Protein AF-A0A941FHA6-F1 (afdb_monomer_lite)

Secondary structure (DSSP, 8-state):
--HHHHHHHHHHHHHHHHS-HHHHTTBPPEEEEETTEEEEPP-B------HHHHHHHHHHHHHHHHTT-EETT-SGGGEEE-TTS-EEES--TTEESSTTSTTGGGT-

Organism: NCBI:txid450367

Radius of gyration: 13.4 Å; chains: 1; bounding box: 34×25×35 Å

Foldseek 3Di:
DDPLVLLLQLLVLVCLVPFDPQLNVQAADFPDDDNRHTHGDDFALPQDPDPVSVVLQVVNQVSCVVRQKHQPPRDSNQWGQDPVRHIHGNGRSCIDRDCVRSNVVVVD

Sequence (108 aa):
MSQVGLISNANEAYIYNNCNEEVKKFLCPVKESGAGWIIMKKVDTKVPFAIKEYTKLIKLELKFLRHGIIPIDLRLDNVGYNENDEMVVIDYGLFTMDLKSPVLRWFV

pLDDT: mean 90.74, std 10.56, range [50.31, 98.06]

InterPro domains:
  IPR011009 Protein kinase-like domain superfamily [SSF56112] (34-98)

Structure (mmCIF, N/CA/C/O backbone):
data_AF-A0A941FHA6-F1
#
_entry.id   AF-A0A941FHA6-F1
#
loop_
_atom_site.group_PDB
_atom_site.id
_atom_site.type_symbol
_atom_site.label_atom_id
_atom_site.label_alt_id
_atom_site.label_comp_id
_atom_site.label_asym_id
_atom_site.label_entity_id
_atom_site.label_seq_id
_atom_site.pdbx_PDB_ins_code
_atom_site.Cartn_x
_atom_site.Cartn_y
_atom_site.Cartn_z
_atom_site.occupancy
_atom_site.B_iso_or_equiv
_atom_site.auth_seq_id
_atom_site.auth_comp_id
_atom_site.auth_asym_id
_atom_site.auth_atom_id
_atom_site.pdbx_PDB_model_num
ATOM 1 N N . MET A 1 1 ? -2.302 11.087 -19.520 1.00 59.19 1 MET A N 1
ATOM 2 C CA . MET A 1 1 ? -1.513 10.699 -18.329 1.00 59.19 1 MET A CA 1
ATOM 3 C C . MET A 1 1 ? -0.222 11.496 -18.324 1.00 59.19 1 MET A C 1
ATOM 5 O O . MET A 1 1 ? 0.339 11.694 -19.394 1.00 59.19 1 MET A O 1
ATOM 9 N N . SER A 1 2 ? 0.221 11.982 -17.163 1.00 84.38 2 SER A N 1
ATOM 10 C CA . SER A 1 2 ? 1.548 12.593 -17.016 1.00 84.38 2 SER A CA 1
ATOM 11 C C . SER A 1 2 ? 2.633 11.508 -17.006 1.00 84.38 2 SER A C 1
ATOM 13 O O . SER A 1 2 ? 2.351 10.357 -16.668 1.00 84.38 2 SER A O 1
ATOM 15 N N . GLN A 1 3 ? 3.876 11.861 -17.350 1.00 85.19 3 GLN A N 1
ATOM 16 C CA . GLN A 1 3 ? 5.017 10.936 -17.245 1.00 85.19 3 GLN A CA 1
ATOM 17 C C . GLN A 1 3 ? 5.180 10.394 -15.817 1.00 85.19 3 GLN A C 1
ATOM 19 O O . GLN A 1 3 ? 5.417 9.204 -15.636 1.00 85.19 3 GLN A O 1
ATOM 24 N N . VAL A 1 4 ? 4.959 11.248 -14.812 1.00 83.75 4 VAL A N 1
ATOM 25 C CA . VAL A 1 4 ? 4.998 10.873 -13.391 1.00 83.75 4 VAL A CA 1
ATOM 26 C C . VAL A 1 4 ? 3.965 9.792 -13.069 1.00 83.75 4 VAL A C 1
ATOM 28 O O . VAL A 1 4 ? 4.305 8.801 -12.434 1.00 83.75 4 VAL A O 1
ATOM 31 N N . GLY A 1 5 ? 2.728 9.924 -13.564 1.00 85.38 5 GLY A N 1
ATOM 32 C CA . GLY A 1 5 ? 1.689 8.914 -13.346 1.00 85.38 5 GLY A CA 1
ATOM 33 C C . GLY A 1 5 ? 2.028 7.559 -13.975 1.00 85.38 5 GLY A C 1
ATOM 34 O O . GLY A 1 5 ? 1.797 6.524 -13.363 1.00 85.38 5 GLY A O 1
ATOM 35 N N . LEU A 1 6 ? 2.637 7.545 -15.167 1.00 87.75 6 LEU A N 1
ATOM 36 C CA . LEU A 1 6 ? 3.075 6.295 -15.804 1.00 87.75 6 LEU A CA 1
ATOM 37 C C . LEU A 1 6 ? 4.188 5.595 -15.011 1.00 87.75 6 LEU A C 1
ATOM 39 O O . LEU A 1 6 ? 4.158 4.376 -14.867 1.00 87.75 6 LEU A O 1
ATOM 43 N N . ILE A 1 7 ? 5.147 6.360 -14.481 1.00 88.31 7 ILE A N 1
ATOM 44 C CA . ILE A 1 7 ? 6.226 5.829 -13.633 1.00 88.31 7 ILE A CA 1
ATOM 45 C C . ILE A 1 7 ? 5.655 5.280 -12.326 1.00 88.31 7 ILE A C 1
ATOM 47 O O . ILE A 1 7 ? 6.032 4.183 -11.921 1.00 88.31 7 ILE A O 1
ATOM 51 N N . SER A 1 8 ? 4.725 6.014 -11.709 1.00 90.50 8 SER A N 1
ATOM 52 C CA . SER A 1 8 ? 4.023 5.596 -10.494 1.00 90.50 8 SER A CA 1
ATOM 53 C C . SER A 1 8 ? 3.347 4.240 -10.699 1.00 90.50 8 SER A C 1
ATOM 55 O O . SER A 1 8 ? 3.668 3.286 -9.999 1.00 90.50 8 SER A O 1
ATOM 57 N N . ASN A 1 9 ? 2.526 4.105 -11.746 1.00 91.31 9 ASN A N 1
ATOM 58 C CA . ASN A 1 9 ? 1.823 2.856 -12.064 1.00 91.31 9 ASN A CA 1
ATOM 59 C C . ASN A 1 9 ? 2.790 1.693 -12.348 1.00 91.31 9 ASN A C 1
ATOM 61 O O . ASN A 1 9 ? 2.570 0.562 -11.914 1.00 91.31 9 ASN A O 1
ATOM 65 N N . ALA A 1 10 ? 3.879 1.958 -13.077 1.00 91.31 10 ALA A N 1
ATOM 66 C CA . ALA A 1 10 ? 4.894 0.944 -13.347 1.00 91.31 10 ALA A CA 1
ATOM 67 C C . ALA A 1 10 ? 5.606 0.500 -12.059 1.00 91.31 10 ALA A C 1
ATOM 69 O O . ALA A 1 10 ? 5.922 -0.681 -11.903 1.00 91.31 10 ALA A O 1
ATOM 70 N N . ASN A 1 11 ? 5.844 1.428 -11.129 1.00 92.62 11 ASN A N 1
ATOM 71 C CA . ASN A 1 11 ? 6.436 1.122 -9.835 1.00 92.62 11 ASN A CA 1
ATOM 72 C C . ASN A 1 11 ? 5.456 0.373 -8.921 1.00 92.62 11 ASN A C 1
ATOM 74 O O . ASN A 1 11 ? 5.882 -0.558 -8.249 1.00 92.62 11 ASN A O 1
ATOM 78 N N . GLU A 1 12 ? 4.152 0.667 -8.958 1.00 94.88 12 GLU A N 1
ATOM 79 C CA . GLU A 1 12 ? 3.140 -0.160 -8.282 1.00 94.88 12 GLU A CA 1
ATOM 80 C C . GLU A 1 12 ? 3.199 -1.605 -8.781 1.00 94.88 12 GLU A C 1
ATOM 82 O O . GLU A 1 12 ? 3.335 -2.541 -7.993 1.00 94.88 12 GLU A O 1
ATOM 87 N N . ALA A 1 13 ? 3.192 -1.803 -10.102 1.00 95.06 13 ALA A N 1
ATOM 88 C CA . ALA A 1 13 ? 3.317 -3.136 -10.676 1.00 95.06 13 ALA A CA 1
ATOM 89 C C . ALA A 1 13 ? 4.645 -3.809 -10.286 1.00 95.06 13 ALA A C 1
ATOM 91 O O . ALA A 1 13 ? 4.673 -5.009 -10.009 1.00 95.06 13 ALA A O 1
ATOM 92 N N . TYR A 1 14 ? 5.747 -3.057 -10.231 1.00 93.88 14 TYR A N 1
ATOM 93 C CA . TYR A 1 14 ? 7.040 -3.575 -9.786 1.00 93.88 14 TYR A CA 1
ATOM 94 C C . TYR A 1 14 ? 7.003 -4.026 -8.320 1.00 93.88 14 TYR A C 1
ATOM 96 O O . TYR A 1 14 ? 7.327 -5.180 -8.035 1.00 93.88 14 TYR A O 1
ATOM 104 N N . ILE A 1 15 ? 6.563 -3.157 -7.406 1.00 94.94 15 ILE A N 1
ATOM 105 C CA . ILE A 1 15 ? 6.462 -3.446 -5.972 1.00 94.94 15 ILE A CA 1
ATOM 106 C C . ILE A 1 15 ? 5.535 -4.638 -5.737 1.00 94.94 15 ILE A C 1
ATOM 108 O O . ILE A 1 15 ? 5.923 -5.574 -5.042 1.00 94.94 15 ILE A O 1
ATOM 112 N N . TYR A 1 16 ? 4.351 -4.660 -6.354 1.00 95.88 16 TYR A N 1
ATOM 113 C CA . TYR A 1 16 ? 3.395 -5.757 -6.194 1.00 95.88 16 TYR A CA 1
ATOM 114 C C . TYR A 1 16 ? 3.968 -7.109 -6.634 1.00 95.88 16 TYR A C 1
ATOM 116 O O . TYR A 1 16 ? 3.758 -8.120 -5.967 1.00 95.88 16 TYR A O 1
ATOM 124 N N . ASN A 1 17 ? 4.707 -7.154 -7.743 1.00 93.81 17 ASN A N 1
ATOM 125 C CA . ASN A 1 17 ? 5.225 -8.419 -8.262 1.00 93.81 17 ASN A CA 1
ATOM 126 C C . ASN A 1 17 ? 6.494 -8.902 -7.544 1.00 93.81 17 ASN A C 1
ATOM 128 O O . ASN A 1 17 ? 6.756 -10.102 -7.549 1.00 93.81 17 ASN A O 1
ATOM 132 N N . ASN A 1 18 ? 7.269 -8.005 -6.926 1.00 93.06 18 ASN A N 1
ATOM 133 C CA . ASN A 1 18 ? 8.590 -8.336 -6.376 1.00 93.06 18 ASN A CA 1
ATOM 134 C C . ASN A 1 18 ? 8.667 -8.287 -4.842 1.00 93.06 18 ASN A C 1
ATOM 136 O O . ASN A 1 18 ? 9.648 -8.766 -4.274 1.00 93.06 18 ASN A O 1
ATOM 140 N N . CYS A 1 19 ? 7.672 -7.723 -4.151 1.00 94.06 19 CYS A N 1
ATOM 141 C CA . CYS A 1 19 ? 7.676 -7.690 -2.692 1.00 94.06 19 CYS A CA 1
ATOM 142 C C . CYS A 1 19 ? 7.448 -9.079 -2.072 1.00 94.06 19 CYS A C 1
ATOM 144 O O . CYS A 1 19 ? 6.879 -9.986 -2.681 1.00 94.06 19 CYS A O 1
ATOM 146 N N . ASN A 1 20 ? 7.890 -9.230 -0.823 1.00 93.81 20 ASN A N 1
ATOM 147 C CA . ASN A 1 20 ? 7.684 -10.446 -0.041 1.00 93.81 20 ASN A CA 1
ATOM 148 C C . ASN A 1 20 ? 6.176 -10.727 0.163 1.00 93.81 20 ASN A C 1
ATOM 150 O O . ASN A 1 20 ? 5.407 -9.811 0.444 1.00 93.81 20 ASN A O 1
ATOM 154 N N . GLU A 1 21 ? 5.742 -11.987 0.084 1.00 93.69 21 GLU A N 1
ATOM 155 C CA . GLU A 1 21 ? 4.330 -12.365 0.279 1.00 93.69 21 GLU A CA 1
ATOM 156 C C . GLU A 1 21 ? 3.760 -11.923 1.643 1.00 93.69 21 GLU A C 1
ATOM 158 O O . GLU A 1 21 ? 2.597 -11.523 1.741 1.00 93.69 21 GLU A O 1
ATOM 163 N N . GLU A 1 22 ? 4.582 -11.896 2.699 1.00 93.81 22 GLU A N 1
ATOM 164 C CA . GLU A 1 22 ? 4.177 -11.409 4.021 1.00 93.81 22 GLU A CA 1
ATOM 165 C C . GLU A 1 22 ? 3.838 -9.919 4.035 1.00 93.81 22 GLU A C 1
ATOM 167 O O . GLU A 1 22 ? 3.004 -9.502 4.842 1.00 93.81 22 GLU A O 1
ATOM 172 N N . VAL A 1 23 ? 4.469 -9.121 3.167 1.00 94.44 23 VAL A N 1
ATOM 173 C CA . VAL A 1 23 ? 4.183 -7.688 3.047 1.00 94.44 23 VAL A CA 1
ATOM 174 C C . VAL A 1 23 ? 3.142 -7.405 1.962 1.00 94.44 23 VAL A C 1
ATOM 176 O O . VAL A 1 23 ? 2.343 -6.483 2.108 1.00 94.44 23 VAL A O 1
ATOM 179 N N . LYS A 1 24 ? 3.066 -8.250 0.926 1.00 95.94 24 LYS A N 1
ATOM 180 C CA . LYS A 1 24 ? 2.105 -8.142 -0.181 1.00 95.94 24 LYS A CA 1
ATOM 181 C C . LYS A 1 24 ? 0.654 -8.122 0.286 1.00 95.94 24 LYS A C 1
ATOM 183 O O . LYS A 1 24 ? -0.141 -7.365 -0.255 1.00 95.94 24 LYS A O 1
ATOM 188 N N . LYS A 1 25 ? 0.315 -8.879 1.336 1.00 95.06 25 LYS A N 1
ATOM 189 C CA . LYS A 1 25 ? -1.035 -8.878 1.936 1.00 95.06 25 LYS A CA 1
ATOM 190 C C . LYS A 1 25 ? -1.481 -7.519 2.494 1.00 95.06 25 LYS A C 1
ATOM 192 O O . LYS A 1 25 ? -2.665 -7.328 2.745 1.00 95.06 25 LYS A O 1
ATOM 197 N N . PHE A 1 26 ? -0.542 -6.599 2.721 1.00 96.94 26 PHE A N 1
ATOM 198 C CA . PHE A 1 26 ? -0.817 -5.234 3.167 1.00 96.94 26 PHE A CA 1
ATOM 199 C C . PHE A 1 26 ? -0.957 -4.238 2.011 1.00 96.94 26 PHE A C 1
ATOM 201 O O . PHE A 1 26 ? -1.286 -3.077 2.245 1.00 96.94 26 PHE A O 1
ATOM 208 N N . LEU A 1 27 ? -0.715 -4.670 0.774 1.00 97.44 27 LEU A N 1
ATOM 209 C CA . LEU A 1 27 ? -1.082 -3.924 -0.422 1.00 97.44 27 LEU A CA 1
ATOM 210 C C . LEU A 1 27 ? -2.550 -4.202 -0.747 1.00 97.44 27 LEU A C 1
ATOM 212 O O . LEU A 1 27 ? -3.087 -5.264 -0.421 1.00 97.44 27 LEU A O 1
ATOM 216 N N . CYS A 1 28 ? -3.207 -3.248 -1.399 1.00 97.19 28 CYS A N 1
ATOM 217 C CA . CYS A 1 28 ? -4.569 -3.435 -1.868 1.00 97.19 28 CYS A CA 1
ATOM 218 C C . CYS A 1 28 ? -4.647 -4.703 -2.740 1.00 97.19 28 CYS A C 1
ATOM 220 O O . CYS A 1 28 ? -3.825 -4.863 -3.652 1.00 97.19 28 CYS A O 1
ATOM 222 N N . PRO A 1 29 ? -5.601 -5.619 -2.479 1.00 94.88 29 PRO A N 1
ATOM 223 C CA . PRO A 1 29 ? -5.675 -6.876 -3.209 1.00 94.88 29 PRO A CA 1
ATOM 224 C C . PRO A 1 29 ? -5.777 -6.649 -4.718 1.00 94.88 29 PRO A C 1
ATOM 226 O O . PRO A 1 29 ? -6.618 -5.880 -5.173 1.00 94.88 29 PRO A O 1
ATOM 229 N N . VAL A 1 30 ? -4.971 -7.352 -5.508 1.00 95.44 30 VAL A N 1
ATOM 230 C CA . VAL A 1 30 ? -4.988 -7.257 -6.974 1.00 95.44 30 VAL A CA 1
ATOM 231 C C . VAL A 1 30 ? -5.921 -8.320 -7.554 1.00 95.44 30 VAL A C 1
ATOM 233 O O . VAL A 1 30 ? -5.896 -9.478 -7.143 1.00 95.44 30 VAL A O 1
ATOM 236 N N . LYS A 1 31 ? -6.786 -7.908 -8.485 1.00 95.38 31 LYS A N 1
ATOM 237 C CA . LYS A 1 31 ? -7.679 -8.780 -9.265 1.00 95.38 31 LYS A CA 1
ATOM 238 C C . LYS A 1 31 ? -6.977 -9.363 -10.485 1.00 95.38 31 LYS A C 1
ATOM 240 O O . LYS A 1 31 ? -7.209 -10.518 -10.817 1.00 95.38 31 LYS A O 1
ATOM 245 N N . GLU A 1 32 ? -6.164 -8.551 -11.151 1.00 95.44 32 GLU A N 1
ATOM 246 C CA . GLU A 1 32 ? -5.499 -8.899 -12.404 1.00 95.44 32 GLU A CA 1
ATOM 247 C C . GLU A 1 32 ? -4.183 -8.129 -12.516 1.00 95.44 32 GLU A C 1
ATOM 249 O O . GLU A 1 32 ? -4.093 -6.982 -12.077 1.00 95.44 32 GLU A O 1
ATOM 254 N N . SER A 1 33 ? -3.158 -8.743 -13.095 1.00 92.81 33 SER A N 1
ATOM 255 C CA . SER A 1 33 ? -1.880 -8.093 -13.369 1.00 92.81 33 SER A CA 1
ATOM 256 C C . SER A 1 33 ? -1.353 -8.495 -14.740 1.00 92.81 33 SER A C 1
ATOM 258 O O . SER A 1 33 ? -1.636 -9.582 -15.245 1.00 92.81 33 SER A O 1
ATOM 260 N N . GLY A 1 34 ? -0.565 -7.608 -15.339 1.00 88.62 34 GLY A N 1
ATOM 261 C CA . GLY A 1 34 ? 0.129 -7.855 -16.595 1.00 88.62 34 GLY A CA 1
ATOM 262 C C . GLY A 1 34 ? 1.520 -7.233 -16.598 1.00 88.62 34 GLY A C 1
ATOM 263 O O . GLY A 1 34 ? 2.040 -6.795 -15.569 1.00 88.62 34 GLY A O 1
ATOM 264 N N . ALA A 1 35 ? 2.149 -7.191 -17.772 1.00 84.62 35 ALA A N 1
ATOM 265 C CA . ALA A 1 35 ? 3.480 -6.613 -17.926 1.00 84.62 35 ALA A CA 1
ATOM 266 C C . ALA A 1 35 ? 3.452 -5.090 -17.683 1.00 84.62 35 ALA A C 1
ATOM 268 O O . ALA A 1 35 ? 3.139 -4.312 -18.581 1.00 84.62 35 ALA A O 1
ATOM 269 N N . GLY A 1 36 ? 3.785 -4.677 -16.456 1.00 83.69 36 GLY A N 1
ATOM 270 C CA . GLY A 1 36 ? 3.904 -3.270 -16.057 1.00 83.69 36 GLY A CA 1
ATOM 271 C C . GLY A 1 36 ? 2.609 -2.606 -15.578 1.00 83.69 36 GLY A C 1
ATOM 272 O O . GLY A 1 36 ? 2.588 -1.387 -15.438 1.00 83.69 36 GLY A O 1
ATOM 273 N N . TRP A 1 37 ? 1.545 -3.371 -15.320 1.00 88.94 37 TRP A N 1
ATOM 274 C CA . TRP A 1 37 ? 0.289 -2.841 -14.778 1.00 88.94 37 TRP A CA 1
ATOM 275 C C . TRP A 1 37 ? -0.396 -3.838 -13.838 1.00 88.94 37 TRP A C 1
ATOM 277 O O . TRP A 1 37 ? -0.181 -5.050 -13.923 1.00 88.94 37 TRP A O 1
ATOM 287 N N . ILE A 1 38 ? -1.245 -3.314 -12.955 1.00 95.75 38 ILE A N 1
ATOM 288 C CA . ILE A 1 38 ? -2.096 -4.076 -12.036 1.00 95.75 38 ILE A CA 1
ATOM 289 C C . ILE A 1 38 ? -3.501 -3.462 -11.986 1.00 95.75 38 ILE A C 1
ATOM 291 O O . ILE A 1 38 ? -3.673 -2.261 -12.181 1.00 95.75 38 ILE A O 1
ATOM 295 N N . ILE A 1 39 ? -4.510 -4.286 -11.718 1.00 95.50 39 ILE A N 1
ATOM 296 C CA . ILE A 1 39 ? -5.897 -3.886 -11.465 1.00 95.50 39 ILE A CA 1
ATOM 297 C C . ILE A 1 39 ? -6.249 -4.319 -10.046 1.00 95.50 39 ILE A C 1
ATOM 299 O O . ILE A 1 39 ? -6.296 -5.510 -9.743 1.00 95.50 39 ILE A O 1
ATOM 303 N N . MET A 1 40 ? -6.528 -3.357 -9.171 1.00 95.50 40 MET A N 1
ATOM 304 C CA . MET A 1 40 ? -6.835 -3.612 -7.762 1.00 95.50 40 MET A CA 1
ATOM 305 C C . MET A 1 40 ? -8.328 -3.895 -7.518 1.00 95.50 40 MET A C 1
ATOM 307 O O . MET A 1 40 ? -9.211 -3.495 -8.285 1.00 95.50 40 MET A O 1
ATOM 311 N N . LYS A 1 41 ? -8.643 -4.588 -6.420 1.00 95.62 41 LYS A N 1
ATOM 312 C CA . LYS A 1 41 ? -9.995 -4.656 -5.865 1.00 95.62 41 LYS A CA 1
ATOM 313 C C . LYS A 1 41 ? -10.384 -3.272 -5.349 1.00 95.62 41 LYS A C 1
ATOM 315 O O . LYS A 1 41 ? -9.560 -2.519 -4.844 1.00 95.62 41 LYS A O 1
ATOM 320 N N . LYS A 1 42 ? -11.674 -2.951 -5.445 1.00 93.00 42 LYS A N 1
ATOM 321 C CA . LYS A 1 42 ? -12.212 -1.765 -4.785 1.00 93.00 42 LYS A CA 1
ATOM 322 C C . LYS A 1 42 ? -12.306 -2.053 -3.287 1.00 93.00 42 LYS A C 1
ATOM 324 O O . LYS A 1 42 ? -12.861 -3.083 -2.914 1.00 93.00 42 LYS A O 1
ATOM 329 N N . VAL A 1 43 ? -11.770 -1.153 -2.475 1.00 94.69 43 VAL A N 1
ATOM 330 C CA . VAL A 1 43 ? -11.785 -1.210 -1.006 1.00 94.69 43 VAL A CA 1
ATOM 331 C C . VAL A 1 43 ? -12.513 0.012 -0.447 1.00 94.69 43 VAL A C 1
ATOM 333 O O . VAL A 1 43 ? -12.778 0.960 -1.193 1.00 94.69 43 VAL A O 1
ATOM 336 N N . ASP A 1 44 ? -12.865 -0.006 0.840 1.00 94.25 44 ASP A N 1
ATOM 337 C CA . ASP A 1 44 ? -13.424 1.182 1.489 1.00 94.25 44 ASP A CA 1
ATOM 338 C C . ASP A 1 44 ? -12.303 2.178 1.800 1.00 94.25 44 ASP A C 1
ATOM 340 O O . ASP A 1 44 ? -11.398 1.893 2.579 1.00 94.25 44 ASP A O 1
ATOM 344 N N . THR A 1 45 ? -12.347 3.350 1.174 1.00 93.00 45 THR A N 1
ATOM 345 C CA . THR A 1 45 ? -11.330 4.399 1.329 1.00 93.00 45 THR A CA 1
ATOM 346 C C . THR A 1 45 ? -11.726 5.453 2.362 1.00 93.00 45 THR A C 1
ATOM 348 O O . THR A 1 45 ? -11.033 6.455 2.516 1.00 93.00 45 THR A O 1
ATOM 351 N N . LYS A 1 46 ? -12.851 5.280 3.072 1.00 92.56 46 LYS A N 1
ATOM 352 C CA . LYS A 1 46 ? -13.290 6.209 4.123 1.00 92.56 46 LYS A CA 1
ATOM 353 C C . LYS A 1 46 ? -12.562 5.929 5.435 1.00 92.56 46 LYS A C 1
ATOM 355 O O . LYS A 1 46 ? -13.164 5.496 6.416 1.00 92.56 46 LYS A O 1
ATOM 360 N N . VAL A 1 47 ? -11.262 6.201 5.462 1.00 94.62 47 VAL A N 1
ATOM 361 C CA . VAL A 1 47 ? -10.458 6.078 6.681 1.00 94.62 47 VAL A CA 1
ATOM 362 C C . VAL A 1 47 ? -10.621 7.350 7.523 1.00 94.62 47 VAL A C 1
ATOM 364 O O . VAL A 1 47 ? -10.317 8.444 7.046 1.00 94.62 47 VAL A O 1
ATOM 367 N N . PRO A 1 48 ? -11.130 7.262 8.765 1.00 94.44 48 PRO A N 1
ATOM 368 C CA . PRO A 1 48 ? -11.332 8.445 9.590 1.00 94.44 48 PRO A CA 1
ATOM 369 C C . PRO A 1 48 ? -9.996 9.016 10.081 1.00 94.44 48 PRO A C 1
ATOM 371 O O . PRO A 1 48 ? -9.084 8.283 10.457 1.00 94.44 48 PRO A O 1
ATOM 374 N N . PHE A 1 49 ? -9.905 10.341 10.181 1.00 94.44 49 PHE A N 1
ATOM 375 C CA . PHE A 1 49 ? -8.763 11.027 10.794 1.00 94.44 49 PHE A CA 1
ATOM 376 C C . PHE A 1 49 ? -8.819 10.915 12.325 1.00 94.44 49 PHE A C 1
ATOM 378 O O . PHE A 1 49 ? -9.155 11.863 13.032 1.00 94.44 49 PHE A O 1
ATOM 385 N N . ALA A 1 50 ? -8.527 9.723 12.848 1.00 95.56 50 ALA A N 1
ATOM 386 C CA . ALA A 1 50 ? -8.541 9.418 14.275 1.00 95.56 50 ALA A CA 1
ATOM 387 C C . ALA A 1 50 ? -7.189 8.865 14.743 1.00 95.56 50 ALA A C 1
ATOM 389 O O . ALA A 1 50 ? -6.509 8.155 14.008 1.00 95.56 50 ALA A O 1
ATOM 390 N N . ILE A 1 51 ? -6.817 9.117 16.006 1.00 96.12 51 ILE A N 1
ATOM 391 C CA . ILE A 1 51 ? -5.531 8.672 16.587 1.00 96.12 51 ILE A CA 1
ATOM 392 C C . ILE A 1 51 ? -5.312 7.162 16.395 1.00 96.12 51 ILE A C 1
ATOM 394 O O . ILE A 1 51 ? -4.218 6.729 16.038 1.00 96.12 51 ILE A O 1
ATOM 398 N N . LYS A 1 52 ? -6.368 6.354 16.566 1.00 96.44 52 LYS A N 1
ATOM 399 C CA . LYS A 1 52 ? -6.327 4.900 16.339 1.00 96.44 52 LYS A CA 1
ATOM 400 C C . LYS A 1 52 ? -5.848 4.546 14.924 1.00 96.44 52 LYS A C 1
ATOM 402 O O . LYS A 1 52 ? -5.085 3.597 14.766 1.00 96.44 52 LYS A O 1
ATOM 407 N N . GLU A 1 53 ? -6.237 5.320 13.920 1.00 97.38 53 GLU A N 1
ATOM 408 C CA . GLU A 1 53 ? -5.878 5.092 12.518 1.00 97.38 53 GLU A CA 1
ATOM 409 C C . GLU A 1 53 ? -4.407 5.408 12.253 1.00 97.38 53 GLU A C 1
ATOM 411 O O . GLU A 1 53 ? -3.703 4.596 11.658 1.00 97.38 53 GLU A O 1
ATOM 416 N N . TYR A 1 54 ? -3.882 6.485 12.840 1.00 97.00 54 TYR A N 1
ATOM 417 C CA . TYR A 1 54 ? -2.444 6.760 12.810 1.00 97.00 54 TYR A CA 1
ATOM 418 C C . TYR A 1 54 ? -1.619 5.657 13.484 1.00 97.00 54 TYR A C 1
ATOM 420 O O . TYR A 1 54 ? -0.569 5.276 12.972 1.00 97.00 54 TYR A O 1
ATOM 428 N N . THR A 1 55 ? -2.093 5.067 14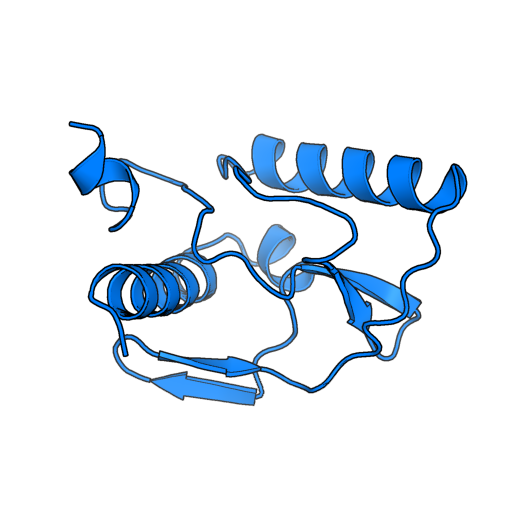.591 1.00 97.19 55 THR A N 1
ATOM 429 C CA . THR A 1 55 ? -1.369 3.935 15.207 1.00 97.19 55 THR A CA 1
ATOM 430 C C . THR A 1 55 ? -1.337 2.694 14.311 1.00 97.19 55 THR A C 1
ATOM 432 O O . THR A 1 55 ? -0.352 1.953 14.329 1.00 97.19 55 THR A O 1
ATOM 435 N N . LYS A 1 56 ? -2.388 2.455 13.511 1.00 97.25 56 LYS A N 1
ATOM 436 C CA . LYS A 1 56 ? -2.400 1.390 12.497 1.00 97.25 56 LYS A CA 1
ATOM 437 C C . LYS A 1 56 ? -1.432 1.719 11.360 1.00 97.25 56 LYS A C 1
ATOM 439 O O . LYS A 1 56 ? -0.658 0.844 10.982 1.00 97.25 56 LYS A O 1
ATOM 444 N N . LEU A 1 57 ? -1.418 2.971 10.903 1.00 97.69 57 LEU A N 1
ATOM 445 C CA . LEU A 1 57 ? -0.525 3.458 9.852 1.00 97.69 57 LEU A CA 1
ATOM 446 C C . LEU A 1 57 ? 0.957 3.306 10.237 1.00 97.69 57 LEU A C 1
ATOM 448 O O . LEU A 1 57 ? 1.727 2.742 9.471 1.00 97.69 57 LEU A O 1
ATOM 452 N N . ILE A 1 58 ? 1.344 3.685 11.459 1.00 97.62 58 ILE A N 1
ATOM 453 C CA . ILE A 1 58 ? 2.723 3.512 11.960 1.00 97.62 58 ILE A CA 1
ATOM 454 C C . ILE A 1 58 ? 3.106 2.024 12.022 1.00 97.62 58 ILE A C 1
ATOM 456 O O . ILE A 1 58 ? 4.203 1.627 11.635 1.00 97.62 58 ILE A O 1
ATOM 460 N N . LYS A 1 59 ? 2.197 1.152 12.483 1.00 97.44 59 LYS A N 1
ATOM 461 C CA . LYS A 1 59 ? 2.446 -0.303 12.477 1.00 97.44 59 LYS A CA 1
ATOM 462 C C . LYS A 1 59 ? 2.611 -0.845 11.058 1.00 97.44 59 LYS A C 1
ATOM 464 O O . LYS A 1 59 ? 3.373 -1.789 10.859 1.00 97.44 59 LYS A O 1
ATOM 469 N N . LEU A 1 60 ? 1.872 -0.292 10.102 1.00 97.3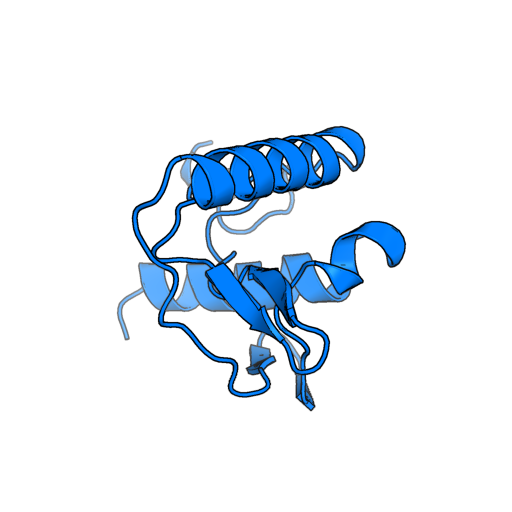1 60 LEU A N 1
ATOM 470 C CA . LEU A 1 60 ? 1.956 -0.633 8.689 1.00 97.31 60 LEU A CA 1
ATOM 471 C C . LEU A 1 60 ? 3.308 -0.203 8.106 1.00 97.31 60 LEU A C 1
ATOM 473 O O . LEU A 1 60 ? 3.995 -1.024 7.505 1.00 97.31 60 LEU A O 1
ATOM 477 N N . GLU A 1 61 ? 3.738 1.025 8.388 1.00 97.62 61 GLU A N 1
ATOM 478 C CA . GLU A 1 61 ? 5.048 1.564 8.012 1.00 97.62 61 GLU A CA 1
ATOM 479 C C . GLU A 1 61 ? 6.195 0.669 8.500 1.00 97.62 61 GLU A C 1
ATOM 481 O O . GLU A 1 61 ? 7.028 0.222 7.711 1.00 97.62 61 GLU A O 1
ATOM 486 N N . LEU A 1 62 ? 6.186 0.302 9.786 1.00 97.69 62 LEU A N 1
ATOM 487 C CA . LEU A 1 62 ? 7.202 -0.575 10.376 1.00 97.69 62 LEU A CA 1
ATOM 488 C C . LEU A 1 62 ? 7.245 -1.964 9.721 1.00 97.69 62 LEU A C 1
ATOM 490 O O . LEU A 1 62 ? 8.319 -2.560 9.617 1.00 97.69 62 LEU A O 1
ATOM 494 N N . LYS A 1 63 ? 6.101 -2.494 9.264 1.00 97.00 63 LYS A N 1
ATOM 495 C CA . LYS A 1 63 ? 6.056 -3.765 8.524 1.00 97.00 63 LYS A CA 1
ATOM 496 C C . LYS A 1 63 ? 6.737 -3.641 7.164 1.00 97.00 63 LYS A C 1
ATOM 498 O O . LYS A 1 63 ? 7.487 -4.549 6.813 1.00 97.00 63 LYS A O 1
ATOM 503 N N . PHE A 1 64 ? 6.508 -2.551 6.427 1.00 97.00 64 PHE A N 1
ATOM 504 C CA . PHE A 1 64 ? 7.184 -2.300 5.149 1.00 97.00 64 PHE A CA 1
ATOM 505 C C . PHE A 1 64 ? 8.694 -2.138 5.340 1.00 97.00 64 PHE A C 1
ATOM 507 O O . PHE A 1 64 ? 9.467 -2.857 4.705 1.00 97.00 64 PHE A O 1
ATOM 514 N N 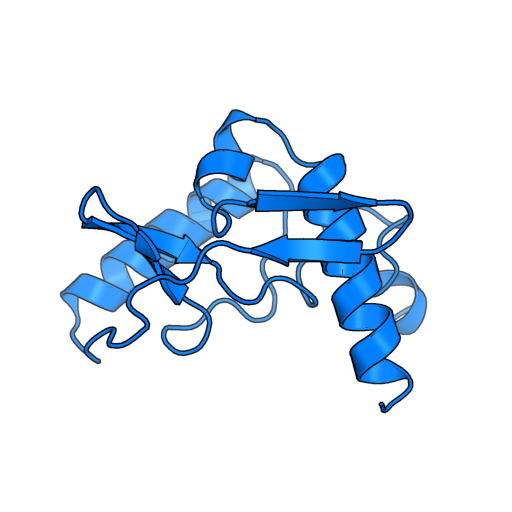. LEU A 1 65 ? 9.110 -1.300 6.296 1.00 95.88 65 LEU A N 1
ATOM 515 C CA . LEU A 1 65 ? 10.525 -1.052 6.588 1.00 95.88 65 LEU A CA 1
ATOM 516 C C . LEU A 1 65 ? 11.268 -2.330 6.989 1.00 95.88 65 LEU A C 1
ATOM 518 O O . LEU A 1 65 ? 12.366 -2.590 6.502 1.00 95.88 65 LEU A O 1
ATOM 522 N N . ARG A 1 66 ? 10.648 -3.183 7.817 1.00 96.12 66 ARG A N 1
ATOM 523 C CA . ARG A 1 66 ? 11.216 -4.484 8.209 1.00 96.12 66 ARG A CA 1
ATOM 524 C C . ARG A 1 66 ? 11.461 -5.420 7.017 1.00 96.12 66 ARG A C 1
ATOM 526 O O . ARG A 1 66 ? 12.330 -6.282 7.106 1.00 96.12 66 ARG A O 1
ATOM 533 N N . HIS A 1 67 ? 10.721 -5.250 5.924 1.00 95.06 67 HIS A N 1
ATOM 534 C CA . HIS A 1 67 ? 10.876 -6.020 4.687 1.00 95.06 67 HIS A CA 1
ATOM 535 C C . HIS A 1 67 ? 11.679 -5.274 3.612 1.00 95.06 67 HIS A C 1
ATOM 537 O O . HIS A 1 67 ? 11.659 -5.674 2.451 1.00 95.06 67 HIS A O 1
ATOM 543 N N . GLY A 1 68 ? 12.392 -4.206 3.986 1.00 93.56 68 GLY A N 1
ATOM 544 C CA . GLY A 1 68 ? 13.251 -3.452 3.074 1.00 93.56 68 GLY A CA 1
ATOM 545 C C . GLY A 1 68 ? 12.497 -2.545 2.102 1.00 93.56 68 GLY A C 1
ATOM 546 O O . GLY A 1 68 ? 13.072 -2.139 1.100 1.00 93.56 68 GLY A O 1
ATOM 547 N N . ILE A 1 69 ? 11.228 -2.225 2.376 1.00 95.31 69 ILE A N 1
ATOM 548 C CA . ILE A 1 69 ? 10.429 -1.306 1.560 1.00 95.31 69 ILE A CA 1
ATOM 549 C C . ILE A 1 69 ? 10.301 0.025 2.296 1.00 95.31 69 ILE A C 1
ATOM 551 O O . ILE A 1 69 ? 9.830 0.062 3.430 1.00 95.31 69 ILE A O 1
ATOM 555 N N . ILE A 1 70 ? 10.694 1.115 1.644 1.00 95.25 70 ILE A N 1
ATOM 556 C CA . ILE A 1 70 ? 10.563 2.485 2.139 1.00 95.25 70 ILE A CA 1
ATOM 557 C C . ILE A 1 70 ? 9.256 3.071 1.580 1.00 95.25 70 ILE A C 1
ATOM 559 O O . ILE A 1 70 ? 9.153 3.273 0.364 1.00 95.25 70 ILE A O 1
ATOM 563 N N . PRO A 1 71 ? 8.248 3.334 2.428 1.00 95.69 71 PRO A N 1
ATOM 564 C CA . PRO A 1 71 ? 6.920 3.727 1.977 1.00 95.69 71 PRO A CA 1
ATOM 565 C C . PRO A 1 71 ? 6.762 5.262 1.959 1.00 95.69 71 PRO A C 1
ATOM 567 O O . PRO A 1 71 ? 6.116 5.839 2.828 1.00 95.69 71 PRO A O 1
ATOM 570 N N . ILE A 1 72 ? 7.380 5.931 0.976 1.00 93.94 72 ILE A N 1
ATOM 571 C CA . ILE A 1 72 ? 7.580 7.401 0.948 1.00 93.94 72 ILE A CA 1
ATOM 572 C C . ILE A 1 72 ? 6.280 8.214 1.104 1.00 93.94 72 ILE A C 1
ATOM 574 O O . ILE A 1 72 ? 6.297 9.250 1.761 1.00 93.94 72 ILE A O 1
ATOM 578 N N . ASP A 1 73 ? 5.166 7.757 0.527 1.00 94.44 73 ASP A N 1
ATOM 579 C CA . ASP A 1 73 ? 3.869 8.456 0.572 1.00 94.44 73 ASP A CA 1
ATOM 580 C C . ASP A 1 73 ? 2.809 7.657 1.352 1.00 94.44 73 ASP A C 1
ATOM 582 O O . ASP A 1 73 ? 1.651 7.542 0.951 1.00 94.44 73 ASP A O 1
ATOM 586 N N . LEU A 1 74 ? 3.200 7.037 2.470 1.00 97.19 74 LEU A N 1
ATOM 587 C CA . LEU A 1 74 ? 2.254 6.333 3.336 1.00 97.19 74 LEU A CA 1
ATOM 588 C C . LEU A 1 74 ? 1.500 7.308 4.246 1.00 97.19 74 LEU A C 1
ATOM 590 O O . LEU A 1 74 ? 2.027 7.824 5.230 1.00 97.19 74 LEU A O 1
ATOM 594 N N . ARG A 1 75 ? 0.223 7.519 3.929 1.00 97.06 75 ARG A N 1
ATOM 595 C CA . ARG A 1 75 ? -0.694 8.428 4.630 1.00 97.06 75 ARG A CA 1
ATOM 596 C C . ARG A 1 75 ? -2.120 7.887 4.618 1.00 97.06 75 ARG A C 1
ATOM 598 O O . ARG A 1 75 ? -2.427 6.993 3.834 1.00 97.06 75 ARG A O 1
ATOM 605 N N . LEU A 1 76 ? -2.991 8.446 5.462 1.00 97.06 76 LEU A N 1
ATOM 606 C CA . LEU A 1 76 ? -4.388 8.000 5.580 1.00 97.06 76 LEU A CA 1
ATOM 607 C C . LEU A 1 76 ? -5.166 8.084 4.253 1.00 97.06 76 LEU A C 1
ATOM 609 O O . LEU A 1 76 ? -5.995 7.220 3.995 1.00 97.06 76 LEU A O 1
ATOM 613 N N . ASP A 1 77 ? -4.840 9.050 3.389 1.00 96.38 77 ASP A N 1
ATOM 614 C CA . ASP A 1 77 ? -5.462 9.195 2.062 1.00 96.38 77 ASP A CA 1
ATOM 615 C C . ASP A 1 77 ? -5.056 8.089 1.069 1.00 96.38 77 ASP A C 1
ATOM 617 O O . ASP A 1 77 ? -5.749 7.859 0.081 1.00 96.38 77 ASP A O 1
ATOM 621 N N . ASN A 1 78 ? -3.948 7.391 1.340 1.00 97.56 78 ASN A N 1
ATOM 622 C CA . ASN A 1 78 ? -3.375 6.355 0.478 1.00 97.56 78 ASN A CA 1
ATOM 623 C C . ASN 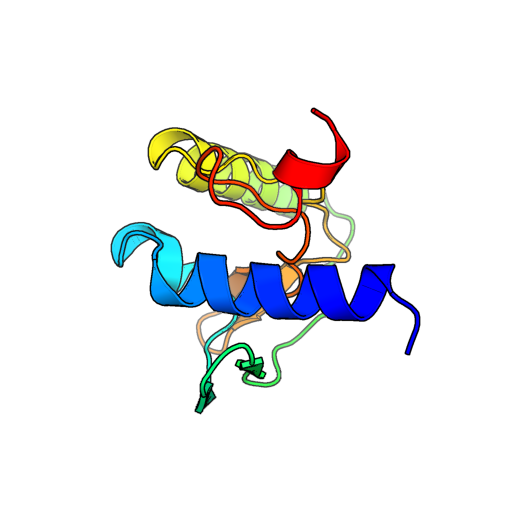A 1 78 ? -3.579 4.945 1.065 1.00 97.56 78 ASN A C 1
ATOM 625 O O . ASN A 1 78 ? -2.925 3.983 0.652 1.00 97.56 78 ASN A O 1
ATOM 629 N N . VAL A 1 79 ? -4.504 4.799 2.019 1.00 98.06 79 VAL A N 1
ATOM 630 C CA . VAL A 1 79 ? -4.913 3.509 2.588 1.00 98.06 79 VAL A CA 1
ATOM 631 C C . VAL A 1 79 ? -6.432 3.336 2.553 1.00 98.06 79 VAL A C 1
ATOM 633 O O . VAL A 1 79 ? -7.197 4.282 2.395 1.00 98.06 79 VAL A O 1
ATOM 636 N N . GLY A 1 80 ? -6.877 2.095 2.709 1.00 97.56 80 GLY A N 1
ATOM 637 C CA . GLY A 1 80 ? -8.284 1.738 2.840 1.00 97.56 80 GLY A CA 1
ATOM 638 C C . GLY A 1 80 ? -8.463 0.461 3.648 1.00 97.56 80 GLY A C 1
ATOM 639 O O . GLY A 1 80 ? -7.489 -0.137 4.105 1.00 97.56 80 GLY A O 1
ATOM 640 N N . TYR A 1 81 ? -9.712 0.038 3.802 1.00 96.81 81 TYR A N 1
ATOM 641 C CA . TYR A 1 81 ? -10.103 -1.183 4.493 1.00 96.81 81 TYR A CA 1
ATOM 642 C C . TYR A 1 81 ? -10.539 -2.264 3.512 1.00 96.81 81 TYR A C 1
ATOM 644 O O . TYR A 1 81 ? -11.424 -2.049 2.677 1.00 96.81 81 TYR A O 1
ATOM 652 N N . AS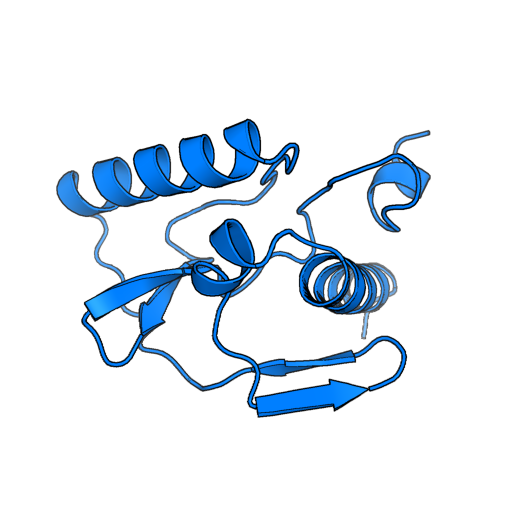N A 1 82 ? -9.904 -3.433 3.610 1.00 93.56 82 ASN A N 1
ATOM 653 C CA . ASN A 1 82 ? -10.321 -4.619 2.869 1.00 93.56 82 ASN A CA 1
ATOM 654 C C . ASN A 1 82 ? -11.587 -5.253 3.490 1.00 93.56 82 ASN A C 1
ATOM 656 O O . ASN A 1 82 ? -12.125 -4.782 4.490 1.00 93.56 82 ASN A O 1
ATOM 660 N N . GLU A 1 83 ? -12.061 -6.351 2.900 1.00 91.25 83 GLU A N 1
ATOM 661 C CA . GLU A 1 83 ? -13.261 -7.075 3.357 1.00 91.25 83 GLU A CA 1
ATOM 662 C C . GLU A 1 83 ? -13.146 -7.690 4.768 1.00 91.25 83 GLU A C 1
ATOM 664 O O . GLU A 1 83 ? -14.160 -8.050 5.358 1.00 91.25 83 GLU A O 1
ATOM 669 N N . ASN A 1 84 ? -11.932 -7.754 5.325 1.00 91.50 84 ASN A N 1
ATOM 670 C CA . ASN A 1 84 ? -11.635 -8.269 6.663 1.00 91.50 84 ASN A CA 1
ATOM 671 C C . ASN A 1 84 ? -11.398 -7.151 7.700 1.00 91.50 84 ASN A C 1
ATOM 673 O O . ASN A 1 84 ? -10.887 -7.434 8.782 1.00 91.50 84 ASN A O 1
ATOM 677 N N . ASP A 1 85 ? -11.732 -5.893 7.382 1.00 91.31 85 ASP A N 1
ATOM 678 C CA . ASP A 1 85 ? -11.458 -4.714 8.226 1.00 91.31 85 ASP A CA 1
ATOM 679 C C . ASP A 1 85 ? -9.953 -4.497 8.506 1.00 91.31 85 ASP A C 1
ATOM 681 O O . ASP A 1 85 ? -9.539 -3.913 9.513 1.00 91.31 85 ASP A O 1
ATOM 685 N N . GLU A 1 86 ? -9.091 -4.942 7.586 1.00 93.81 86 GLU A N 1
ATOM 686 C CA . GLU A 1 86 ? -7.650 -4.707 7.655 1.00 93.81 86 GLU A CA 1
ATOM 687 C C . GLU A 1 86 ? -7.251 -3.501 6.800 1.00 93.81 86 GLU A C 1
ATOM 689 O O . GLU A 1 86 ? -7.672 -3.360 5.649 1.00 93.81 86 GLU A O 1
ATOM 694 N N . MET A 1 87 ? -6.390 -2.647 7.364 1.00 97.06 87 MET A N 1
ATOM 695 C CA . MET A 1 87 ? -5.816 -1.504 6.656 1.00 97.06 87 MET A CA 1
ATOM 696 C C . MET A 1 87 ? -4.819 -1.987 5.594 1.00 97.06 87 MET A C 1
ATOM 698 O O . MET A 1 87 ? -3.838 -2.662 5.922 1.00 97.06 87 MET A O 1
ATOM 702 N N . VAL A 1 88 ? -5.055 -1.595 4.345 1.00 97.81 88 VAL A N 1
ATOM 703 C CA . VAL A 1 88 ? -4.217 -1.896 3.177 1.00 97.81 88 VAL A CA 1
ATOM 704 C C . VAL A 1 88 ? -3.829 -0.616 2.440 1.00 97.81 88 VAL A C 1
ATOM 706 O O . VAL A 1 88 ? -4.585 0.353 2.435 1.00 97.81 88 VAL A O 1
ATOM 709 N N . VAL A 1 89 ? -2.660 -0.610 1.802 1.00 98.06 89 VAL A N 1
ATOM 710 C CA . VAL A 1 89 ? -2.173 0.517 0.992 1.00 98.06 89 VAL A CA 1
ATOM 711 C C . VAL A 1 89 ? -2.803 0.473 -0.396 1.00 98.06 89 VAL A C 1
ATOM 713 O O . VAL A 1 89 ? -2.667 -0.529 -1.097 1.00 98.06 89 VAL A O 1
ATOM 716 N N . ILE A 1 90 ? -3.478 1.549 -0.796 1.00 97.31 90 ILE A N 1
ATOM 717 C CA . ILE A 1 90 ? -4.140 1.663 -2.107 1.00 97.31 90 ILE A CA 1
ATOM 718 C C . ILE A 1 90 ? -3.303 2.409 -3.144 1.00 97.31 90 ILE A C 1
ATOM 720 O O . ILE A 1 90 ? -3.526 2.203 -4.330 1.00 97.31 90 ILE A O 1
ATOM 724 N N . ASP A 1 91 ? -2.350 3.229 -2.701 1.00 95.06 91 ASP A N 1
ATOM 725 C CA . ASP A 1 91 ? -1.384 3.919 -3.555 1.00 95.06 91 ASP A CA 1
ATOM 726 C C . ASP A 1 91 ? 0.015 3.686 -2.989 1.00 95.06 91 ASP A C 1
ATOM 728 O O . ASP A 1 91 ? 0.347 4.102 -1.876 1.00 95.06 91 ASP A O 1
ATOM 732 N N . TYR A 1 92 ? 0.811 2.944 -3.748 1.00 95.81 92 TYR A N 1
ATOM 733 C CA . TYR A 1 92 ? 2.191 2.607 -3.406 1.00 95.81 92 TYR A CA 1
ATOM 734 C C . TYR A 1 92 ? 3.130 2.868 -4.581 1.00 95.81 92 TYR A C 1
ATOM 736 O O . TYR A 1 92 ? 4.238 2.328 -4.639 1.00 95.81 92 TYR A O 1
ATOM 744 N N . GLY A 1 93 ? 2.725 3.739 -5.507 1.00 93.88 93 GLY A N 1
ATOM 745 C CA . GLY A 1 93 ? 3.538 4.090 -6.663 1.00 93.88 93 GLY A CA 1
ATOM 746 C C . GLY A 1 93 ? 4.787 4.890 -6.310 1.00 93.88 93 GLY A C 1
ATOM 747 O O . GLY A 1 93 ? 5.723 4.920 -7.102 1.00 93.88 93 GLY A O 1
ATOM 748 N N . LEU A 1 94 ? 4.861 5.447 -5.097 1.00 93.88 94 LEU A N 1
ATOM 749 C CA . LEU A 1 94 ? 6.047 6.115 -4.548 1.00 93.88 94 LEU A CA 1
ATOM 750 C C . LEU A 1 94 ? 6.841 5.257 -3.550 1.00 93.88 94 LEU A C 1
ATOM 752 O O . LEU A 1 94 ? 7.789 5.744 -2.939 1.00 93.88 94 LEU A O 1
ATOM 756 N N . PHE A 1 95 ? 6.493 3.983 -3.364 1.00 95.00 95 PHE A N 1
ATOM 757 C CA . PHE A 1 95 ? 7.279 3.098 -2.501 1.00 95.00 95 PHE A CA 1
ATOM 758 C C . PHE A 1 95 ? 8.584 2.707 -3.194 1.00 95.00 95 PHE A C 1
ATOM 760 O O . PHE A 1 95 ? 8.686 2.724 -4.419 1.00 95.00 95 PHE A O 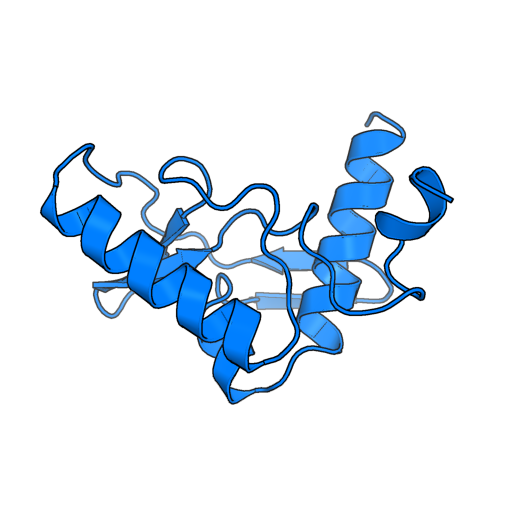1
ATOM 767 N N . THR A 1 96 ? 9.595 2.305 -2.430 1.00 91.50 96 THR A N 1
ATOM 768 C CA . THR A 1 96 ? 10.837 1.801 -3.021 1.00 91.50 96 THR A CA 1
ATOM 769 C C . THR A 1 96 ? 11.431 0.641 -2.234 1.00 91.50 96 THR A C 1
ATOM 771 O O . THR A 1 96 ? 11.299 0.595 -1.016 1.00 91.50 96 THR A O 1
ATOM 774 N N . MET A 1 97 ? 12.068 -0.306 -2.927 1.00 88.38 97 MET A N 1
ATOM 775 C CA . MET A 1 97 ? 12.665 -1.513 -2.334 1.00 88.38 97 MET A CA 1
ATOM 776 C C . MET A 1 97 ? 14.144 -1.720 -2.695 1.00 88.38 97 MET A C 1
ATOM 778 O O . MET A 1 97 ? 14.874 -2.380 -1.963 1.00 88.38 97 MET A O 1
ATOM 782 N N . ASP A 1 98 ? 14.597 -1.179 -3.827 1.00 80.19 98 ASP A N 1
ATOM 783 C CA . ASP A 1 98 ? 15.967 -1.298 -4.326 1.00 80.19 98 ASP A CA 1
ATOM 784 C C . ASP A 1 98 ? 16.258 -0.233 -5.399 1.00 80.19 98 ASP A C 1
ATOM 786 O O . ASP A 1 98 ? 15.358 0.450 -5.887 1.00 80.19 98 ASP A O 1
ATOM 790 N N . LEU A 1 99 ? 17.518 -0.133 -5.837 1.00 68.38 99 LEU A N 1
ATOM 791 C CA . LEU A 1 99 ? 17.942 0.765 -6.924 1.00 68.38 99 LEU A CA 1
ATOM 792 C C . LEU A 1 99 ? 17.303 0.439 -8.291 1.00 68.38 99 LEU A C 1
ATOM 794 O O . LEU A 1 99 ? 17.457 1.206 -9.243 1.00 68.38 99 LEU A O 1
ATOM 798 N N . LYS A 1 100 ? 16.612 -0.701 -8.430 1.00 67.25 100 LYS A N 1
ATOM 799 C CA . LYS A 1 100 ? 15.887 -1.045 -9.658 1.00 67.25 100 LYS A CA 1
ATOM 800 C C . LYS A 1 100 ? 14.505 -0.398 -9.692 1.00 67.25 100 LYS A C 1
ATOM 802 O O . LYS A 1 100 ? 13.945 -0.329 -10.788 1.00 67.25 100 LYS A O 1
ATOM 807 N N . SER A 1 101 ? 14.002 0.110 -8.561 1.00 66.31 101 SER A N 1
ATOM 808 C CA . SER A 1 101 ? 12.756 0.875 -8.499 1.00 66.31 101 SER A CA 1
ATOM 809 C C . SER A 1 101 ? 12.767 2.006 -9.541 1.00 66.31 101 SER A C 1
ATOM 811 O O . SER A 1 101 ? 13.680 2.841 -9.538 1.00 66.31 101 SER A O 1
ATOM 813 N N . PRO A 1 102 ? 11.747 2.071 -10.420 1.00 66.56 102 PRO A N 1
ATOM 814 C CA . PRO A 1 102 ? 11.578 3.167 -11.369 1.00 66.56 102 PRO A CA 1
ATOM 815 C C . PRO A 1 102 ? 11.593 4.562 -10.727 1.00 66.56 102 PRO A C 1
ATOM 817 O O . PRO A 1 102 ? 12.024 5.511 -11.376 1.00 66.56 102 PRO A O 1
ATOM 820 N N . VAL A 1 103 ? 11.166 4.687 -9.464 1.00 64.31 103 VAL A N 1
ATOM 821 C CA . VAL A 1 103 ? 11.128 5.962 -8.727 1.00 64.31 103 VAL A CA 1
ATOM 822 C C . VAL A 1 103 ? 12.519 6.399 -8.266 1.00 64.31 103 VAL A C 1
ATOM 824 O O . VAL A 1 103 ? 12.875 7.563 -8.426 1.00 64.31 103 VAL A O 1
ATOM 827 N N . LEU A 1 104 ? 13.346 5.482 -7.749 1.00 61.16 104 LEU A N 1
ATOM 828 C CA . LEU A 1 104 ? 14.701 5.821 -7.289 1.00 61.16 104 LEU A CA 1
ATOM 829 C C . LEU A 1 104 ? 15.618 6.286 -8.425 1.00 61.16 104 LEU A C 1
ATOM 831 O O . LEU A 1 104 ? 16.455 7.151 -8.195 1.00 61.16 104 LEU A O 1
ATOM 835 N N . ARG A 1 105 ? 15.426 5.786 -9.654 1.00 61.28 105 ARG A N 1
ATOM 836 C CA . ARG A 1 105 ? 16.185 6.229 -10.843 1.00 61.28 105 ARG A CA 1
ATOM 837 C C . ARG A 1 105 ? 16.014 7.712 -11.183 1.00 61.28 105 ARG A C 1
ATOM 839 O O . ARG A 1 105 ? 16.716 8.203 -12.053 1.00 61.28 105 ARG A O 1
ATOM 846 N N . TRP A 1 106 ? 15.059 8.401 -10.563 1.00 57.28 106 TRP A N 1
ATOM 847 C CA . TRP A 1 106 ? 14.833 9.830 -10.770 1.00 57.28 106 TRP A CA 1
ATOM 848 C C . TRP A 1 106 ? 15.569 10.710 -9.751 1.00 57.28 106 TRP A C 1
ATOM 850 O O . TRP A 1 106 ? 15.758 11.898 -9.990 1.00 57.28 106 TRP A O 1
ATOM 860 N N . PHE A 1 107 ? 15.979 10.133 -8.618 1.00 55.47 107 PHE A N 1
ATOM 861 C CA . PHE A 1 107 ? 16.703 10.829 -7.551 1.00 55.47 107 PHE A CA 1
ATOM 862 C C . PHE A 1 107 ? 18.229 10.647 -7.633 1.00 55.47 107 PHE A C 1
ATOM 864 O O . PHE A 1 107 ? 18.938 11.218 -6.804 1.00 55.47 107 PHE A O 1
ATOM 871 N N . VAL A 1 108 ? 18.726 9.856 -8.595 1.00 50.31 108 VAL A N 1
ATOM 872 C CA . VAL A 1 108 ? 20.151 9.537 -8.810 1.00 50.31 108 VAL A CA 1
ATOM 873 C C . VAL A 1 108 ? 20.570 9.910 -10.224 1.00 50.31 108 VAL A C 1
ATOM 875 O O . VAL A 1 108 ? 19.781 9.622 -11.150 1.00 50.31 108 VAL A O 1
#